Protein AF-A0A2N9ND79-F1 (afdb_monomer)

pLDDT: mean 80.21, std 15.8, range [36.12, 92.75]

Foldseek 3Di:
DPQWDADPVVLWIAGVNHTQDDDQLLSQLVVVQVVVAPDFDFPQNSCCRRVVDGDDPPDCVSVVSLVVNCVSSVPDPPHDPQWDADPPGHIHGHDPDDPDDDDDD

Sequence (105 aa):
MGDIELDPATRTVLRDGTPVDLTSVEFNLLYALLRDAGRVVTREHLVDTVLSRKFSPFDRSIDMHVSKVRKKLGDSESGPDHIKTVRGVGYIFAHPREHARSEDQ

Solvent-accessible surface area (backbone atoms only — not comparable to full-atom values): 6420 Å² total; per-residue (Å²): 137,69,64,68,46,75,40,83,90,79,70,45,35,28,42,74,87,40,77,44,94,61,53,76,53,42,44,42,45,51,48,57,33,58,77,41,52,75,38,79,45,38,53,53,58,48,32,36,74,43,66,72,40,85,64,52,101,84,65,54,63,63,61,54,42,51,53,52,44,36,54,67,71,65,40,45,103,87,47,84,50,43,68,39,78,43,85,99,54,27,37,26,22,43,73,91,76,77,93,75,81,88,79,89,132

Nearest PDB structures (foldseek):
  4nhj-assembly1_B  TM=9.355E-01  e=4.295E-10  Klebsiella pneumoniae
  4uht-assembly2_B  TM=9.275E-01  e=8.716E-10  Escherichia coli K-12
  2d1v-assembly1_A  TM=8.858E-01  e=1.072E-08  Bacillus subtilis
  6lxn-assembly1_A  TM=8.398E-01  e=1.479E-08  Escherichia coli
  2mlk-assembly1_A  TM=7.961E-01  e=1.143E-08  Klebsiella pneumoniae

Radius of gyration: 14.11 Å; Cα contacts (8 Å, |Δi|>4): 138; chains: 1; bounding box: 32×44×30 Å

Secondary structure (DSSP, 8-state):
--SEEEETTTTEEEETTEE----HHHHHHHHHHHHTTTSEEEHHHHHHHHH-S---TT--HHHHHHHHHHHHTT--TTS--SEEEETTTEEEE--S---------

Structure (mmCIF, N/CA/C/O backbone):
data_AF-A0A2N9ND79-F1
#
_entry.id   AF-A0A2N9ND79-F1
#
loop_
_atom_site.group_PDB
_atom_site.id
_atom_site.type_symbol
_atom_site.label_atom_id
_atom_site.label_alt_id
_atom_site.label_comp_id
_atom_site.label_asym_id
_atom_site.label_entity_id
_atom_site.label_seq_id
_atom_site.pdbx_PDB_ins_code
_atom_site.Cartn_x
_atom_site.Cartn_y
_atom_site.Cartn_z
_atom_site.occupancy
_atom_site.B_iso_or_equiv
_atom_site.auth_seq_id
_atom_site.auth_comp_id
_atom_site.auth_asym_id
_atom_site.auth_atom_id
_atom_site.pdbx_PDB_model_num
ATOM 1 N N . MET A 1 1 ? -12.139 -13.298 11.344 1.00 36.12 1 MET A N 1
ATOM 2 C CA . MET A 1 1 ? -12.054 -11.858 11.650 1.00 36.12 1 MET A CA 1
ATOM 3 C C . MET A 1 1 ? -10.573 -11.563 11.592 1.00 36.12 1 MET A C 1
ATOM 5 O O . MET A 1 1 ? -9.872 -12.076 12.439 1.00 36.12 1 MET A O 1
ATOM 9 N N . GLY A 1 2 ? -10.015 -11.090 10.487 1.00 52.91 2 GLY A N 1
ATOM 10 C CA . GLY A 1 2 ? -10.449 -9.926 9.713 1.00 52.91 2 GLY A CA 1
ATOM 11 C C . GLY A 1 2 ? -9.522 -8.769 10.081 1.00 52.91 2 GLY A C 1
ATOM 12 O O . GLY A 1 2 ? -9.994 -7.708 10.449 1.00 52.91 2 GLY A O 1
ATOM 13 N N . ASP A 1 3 ? -8.213 -9.035 10.123 1.00 73.38 3 ASP A N 1
ATOM 14 C CA . ASP A 1 3 ? -7.228 -8.187 10.794 1.00 73.38 3 ASP A CA 1
ATOM 15 C C . ASP A 1 3 ? -7.099 -6.793 10.164 1.00 73.38 3 ASP A C 1
ATOM 17 O O . ASP A 1 3 ? -6.646 -5.868 10.833 1.00 73.38 3 ASP A O 1
ATOM 21 N N . ILE A 1 4 ? -7.497 -6.626 8.896 1.00 81.81 4 ILE A N 1
ATOM 22 C CA . ILE A 1 4 ? -7.415 -5.368 8.146 1.00 81.81 4 ILE A CA 1
ATOM 23 C C . ILE A 1 4 ? -8.692 -5.173 7.322 1.00 81.81 4 ILE A C 1
ATOM 25 O O . ILE A 1 4 ? -9.050 -6.025 6.509 1.00 81.81 4 ILE A O 1
ATOM 29 N N . GLU A 1 5 ? -9.326 -4.016 7.482 1.00 85.19 5 GLU A N 1
ATOM 30 C CA . GLU A 1 5 ? -10.465 -3.549 6.696 1.00 85.19 5 GLU A CA 1
ATOM 31 C C . GLU A 1 5 ? -10.082 -2.248 5.984 1.00 85.19 5 GLU A C 1
ATOM 33 O O . GLU A 1 5 ? -9.485 -1.347 6.574 1.00 85.19 5 GLU A O 1
ATOM 38 N N . LEU A 1 6 ? -10.410 -2.139 4.699 1.00 88.50 6 LEU A N 1
ATOM 39 C CA . LEU A 1 6 ? -10.130 -0.952 3.897 1.00 88.50 6 LEU A CA 1
ATOM 40 C C . LEU A 1 6 ? -11.401 -0.517 3.179 1.00 88.50 6 LEU A C 1
ATOM 42 O O . LEU A 1 6 ? -12.010 -1.300 2.452 1.00 88.50 6 LEU A O 1
ATOM 46 N N . ASP A 1 7 ? -11.749 0.756 3.338 1.00 89.31 7 ASP A N 1
ATOM 47 C CA . ASP A 1 7 ? -12.877 1.384 2.667 1.00 89.31 7 ASP A CA 1
ATOM 48 C C . ASP A 1 7 ? -12.371 2.355 1.576 1.00 89.31 7 ASP A C 1
ATOM 50 O O . ASP A 1 7 ? -11.800 3.408 1.886 1.00 89.31 7 ASP A O 1
ATOM 54 N N . PRO A 1 8 ? -12.537 2.021 0.281 1.00 87.31 8 PRO A N 1
ATOM 55 C CA . PRO A 1 8 ? -12.056 2.856 -0.817 1.00 87.31 8 PRO A CA 1
ATOM 56 C C . PRO A 1 8 ? -12.875 4.130 -1.027 1.00 87.31 8 PRO A C 1
ATOM 58 O O . PRO A 1 8 ? -12.354 5.080 -1.613 1.00 87.31 8 PRO A O 1
ATOM 61 N N . ALA A 1 9 ? -14.123 4.179 -0.554 1.00 88.69 9 ALA A N 1
ATOM 62 C CA . ALA A 1 9 ? -14.992 5.342 -0.714 1.00 88.69 9 ALA A CA 1
ATOM 63 C C . ALA A 1 9 ? -14.593 6.475 0.242 1.00 88.69 9 ALA A C 1
ATOM 65 O O . ALA A 1 9 ? -14.544 7.640 -0.145 1.00 88.69 9 ALA A O 1
ATOM 66 N N . THR A 1 10 ? -14.262 6.120 1.480 1.00 89.06 10 THR A N 1
ATOM 67 C CA . THR A 1 10 ? -13.852 7.045 2.545 1.00 89.06 10 THR A CA 1
ATOM 68 C C . THR A 1 10 ? -12.335 7.157 2.686 1.00 89.06 10 THR A C 1
ATOM 70 O O . THR A 1 10 ? -11.853 8.041 3.388 1.00 89.06 10 THR A O 1
ATOM 73 N N . ARG A 1 11 ? -11.577 6.295 1.994 1.00 89.06 11 ARG A N 1
ATOM 74 C CA . ARG A 1 11 ? -10.115 6.154 2.110 1.00 89.06 11 ARG A CA 1
ATOM 75 C C . ARG A 1 11 ? -9.667 5.849 3.541 1.00 89.06 11 ARG A C 1
ATOM 77 O O . ARG A 1 11 ? -8.607 6.296 3.977 1.00 89.06 11 ARG A O 1
ATOM 84 N N . THR A 1 12 ? -10.474 5.069 4.254 1.00 88.56 12 THR A N 1
ATOM 85 C CA . THR A 1 12 ? -10.223 4.688 5.646 1.00 88.56 12 THR A CA 1
ATOM 86 C C . THR A 1 12 ? -9.648 3.282 5.701 1.00 88.56 12 THR A C 1
ATOM 88 O O . THR A 1 12 ? -10.060 2.405 4.942 1.00 88.56 12 THR A O 1
ATOM 91 N N . VAL A 1 13 ? -8.700 3.058 6.607 1.00 90.12 13 VAL A N 1
ATOM 92 C CA . VAL A 1 13 ? -8.185 1.725 6.928 1.00 90.12 13 VAL A CA 1
ATOM 93 C C . VAL A 1 13 ? -8.388 1.486 8.410 1.00 90.12 13 VAL A C 1
ATOM 95 O O . VAL A 1 13 ? -8.026 2.329 9.228 1.00 90.12 13 VAL A O 1
ATOM 98 N N . LEU A 1 14 ? -8.970 0.345 8.748 1.00 88.38 14 LEU A N 1
ATOM 99 C CA . LEU A 1 14 ? -9.155 -0.126 10.109 1.00 88.38 14 LEU A CA 1
ATOM 100 C C . LEU A 1 14 ? -8.331 -1.401 10.276 1.00 88.38 14 LEU A C 1
ATOM 102 O O . LEU A 1 14 ? -8.300 -2.259 9.397 1.00 88.38 14 LEU A O 1
ATOM 106 N N . ARG A 1 15 ? -7.654 -1.532 11.408 1.00 84.31 15 ARG A N 1
ATOM 107 C CA . ARG A 1 15 ? -7.007 -2.766 11.838 1.00 84.31 15 ARG A CA 1
ATOM 108 C C . ARG A 1 15 ? -7.633 -3.175 13.155 1.00 84.31 15 ARG A C 1
ATOM 110 O O . ARG A 1 15 ? -7.543 -2.408 14.110 1.00 84.31 15 ARG A O 1
ATOM 117 N N . ASP A 1 16 ? -8.256 -4.347 13.201 1.00 81.62 16 ASP A N 1
ATOM 118 C CA . ASP A 1 16 ? -8.961 -4.828 14.399 1.00 81.62 16 ASP A CA 1
ATOM 119 C C . ASP A 1 16 ? -9.937 -3.761 14.959 1.00 81.62 16 ASP A C 1
ATOM 121 O O . ASP A 1 16 ? -9.940 -3.423 16.140 1.00 81.62 16 ASP A O 1
ATOM 125 N N . GLY A 1 17 ? -10.686 -3.103 14.064 1.00 84.06 17 GLY A N 1
ATOM 126 C CA . GLY A 1 17 ? -11.592 -1.997 14.405 1.00 84.06 17 GLY A CA 1
ATOM 127 C C . GLY A 1 17 ? -10.921 -0.663 14.781 1.00 84.06 17 GLY A C 1
ATOM 128 O O . GLY A 1 17 ? -11.620 0.317 15.033 1.00 84.06 17 GLY A O 1
ATOM 129 N N . THR A 1 18 ? -9.588 -0.580 14.794 1.00 85.81 18 THR A N 1
ATOM 130 C CA . THR A 1 18 ? -8.837 0.649 15.104 1.00 85.81 18 THR A CA 1
ATOM 131 C C . THR A 1 18 ? -8.407 1.375 13.825 1.00 85.81 18 THR A C 1
ATOM 133 O O . THR A 1 18 ? -7.750 0.762 12.983 1.00 85.81 18 THR A O 1
ATOM 136 N N . PRO A 1 19 ? -8.701 2.678 13.653 1.00 88.69 19 PRO A N 1
ATOM 137 C CA . PRO A 1 19 ? -8.278 3.425 12.472 1.00 88.69 19 PRO A CA 1
ATOM 138 C C . PRO A 1 19 ? -6.757 3.549 12.379 1.00 88.69 19 PRO A C 1
ATOM 140 O O . PRO A 1 19 ? -6.080 3.959 13.322 1.00 88.69 19 PRO A O 1
ATOM 143 N N . VAL A 1 20 ? -6.232 3.218 11.202 1.00 89.44 20 VAL A N 1
ATOM 144 C CA . VAL A 1 20 ? -4.823 3.341 10.842 1.00 89.44 20 VAL A CA 1
ATOM 145 C C . VAL A 1 20 ? -4.664 4.542 9.922 1.00 89.44 20 VAL A C 1
ATOM 147 O O . VAL A 1 20 ? -5.143 4.550 8.789 1.00 89.44 20 VAL A O 1
ATOM 150 N N . ASP A 1 21 ? -3.948 5.555 10.402 1.00 88.81 21 ASP A N 1
ATOM 151 C CA . ASP A 1 21 ? -3.683 6.761 9.625 1.00 88.81 21 ASP A CA 1
ATOM 152 C C . ASP A 1 21 ? -2.640 6.479 8.533 1.00 88.81 21 ASP A C 1
ATOM 154 O O . ASP A 1 21 ? -1.443 6.335 8.805 1.00 88.81 21 ASP A O 1
ATOM 158 N N . LEU A 1 22 ? -3.087 6.357 7.284 1.00 89.44 22 LEU A N 1
ATOM 159 C CA . LEU A 1 22 ? -2.238 6.175 6.108 1.00 89.44 22 LEU A CA 1
ATOM 160 C C . LEU A 1 22 ? -2.257 7.437 5.244 1.00 89.44 22 LEU A C 1
ATOM 162 O O . LEU A 1 22 ? -3.297 8.034 4.9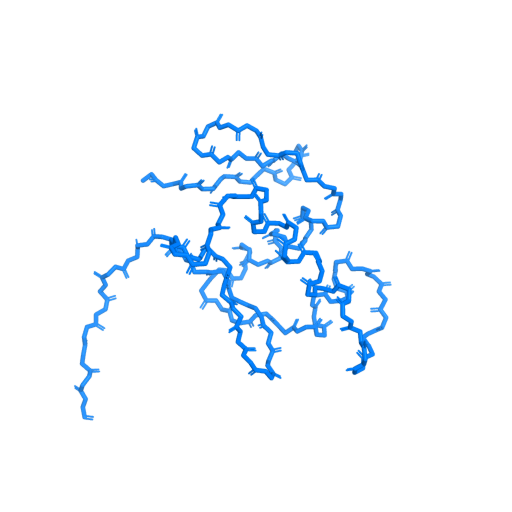85 1.00 89.44 22 LEU A O 1
ATOM 166 N N . THR A 1 23 ? -1.096 7.808 4.715 1.00 91.00 23 THR A N 1
ATOM 167 C CA . THR A 1 23 ? -1.008 8.819 3.657 1.00 91.00 23 THR A CA 1
ATOM 168 C C . THR A 1 23 ? -1.644 8.300 2.368 1.00 91.00 23 THR A C 1
ATOM 170 O O . THR A 1 23 ? -1.780 7.094 2.169 1.00 91.00 23 THR A O 1
ATOM 173 N N . SER A 1 24 ? -1.963 9.192 1.427 1.00 89.81 24 SER A N 1
ATOM 174 C CA . SER A 1 24 ? -2.575 8.795 0.151 1.00 89.81 24 SER A CA 1
ATOM 175 C C . SER A 1 24 ? -1.791 7.725 -0.611 1.00 89.81 24 SER A C 1
ATOM 177 O O . SER A 1 24 ? -2.395 6.839 -1.209 1.00 89.81 24 SER A O 1
ATOM 179 N N . VAL A 1 25 ? -0.458 7.788 -0.559 1.00 91.19 25 VAL A N 1
ATOM 180 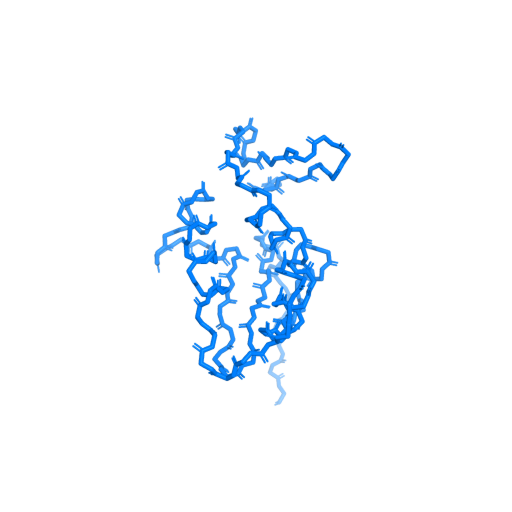C CA . VAL A 1 25 ? 0.441 6.816 -1.196 1.00 91.19 25 VAL A CA 1
ATOM 181 C C . VAL A 1 25 ? 0.392 5.470 -0.476 1.00 91.19 25 VAL A C 1
ATOM 183 O O . VAL A 1 25 ? 0.268 4.430 -1.111 1.00 91.19 25 VAL A O 1
ATOM 186 N N . GLU A 1 26 ? 0.456 5.481 0.853 1.00 91.19 26 GLU A N 1
ATOM 187 C CA . GLU A 1 26 ? 0.382 4.270 1.677 1.00 91.19 26 GLU A CA 1
ATOM 188 C C . GLU A 1 26 ? -0.976 3.569 1.532 1.00 91.19 26 GLU A C 1
ATOM 190 O O . GLU A 1 26 ? -1.026 2.348 1.402 1.00 91.19 26 GLU A O 1
ATOM 195 N N . PHE A 1 27 ? -2.061 4.345 1.478 1.00 92.00 27 PHE A N 1
ATOM 196 C CA . PHE A 1 27 ? -3.405 3.847 1.205 1.00 92.00 27 PHE A CA 1
ATOM 197 C C . PHE A 1 27 ? -3.483 3.186 -0.171 1.00 92.00 27 PHE A C 1
ATOM 199 O O . PHE A 1 27 ? -3.918 2.045 -0.284 1.00 92.00 27 PHE A O 1
ATOM 206 N N . ASN A 1 28 ? -3.033 3.883 -1.218 1.00 91.88 28 ASN A N 1
ATOM 207 C CA . ASN A 1 28 ? -3.076 3.362 -2.583 1.00 91.88 28 ASN A CA 1
ATOM 208 C C . ASN A 1 28 ? -2.218 2.089 -2.723 1.00 91.88 28 ASN A C 1
ATOM 210 O O . ASN A 1 28 ? -2.620 1.160 -3.418 1.00 91.88 28 ASN A O 1
ATOM 214 N N . LEU A 1 29 ? -1.072 2.023 -2.035 1.00 91.81 29 LEU A N 1
ATOM 215 C CA . LEU A 1 29 ? -0.217 0.836 -1.976 1.00 91.81 29 LEU A CA 1
ATOM 216 C C . LEU A 1 29 ? -0.955 -0.345 -1.340 1.00 91.81 29 LEU A C 1
ATOM 218 O O . LEU A 1 29 ? -1.010 -1.423 -1.930 1.00 91.81 29 LEU A O 1
ATOM 222 N N . LEU A 1 30 ? -1.523 -0.145 -0.150 1.00 90.12 30 LEU A N 1
ATOM 223 C CA . LEU A 1 30 ? -2.258 -1.192 0.554 1.00 90.12 30 LEU A CA 1
ATOM 224 C C . LEU A 1 30 ? -3.481 -1.642 -0.253 1.00 90.12 30 LEU A C 1
ATOM 226 O O . LEU A 1 30 ? -3.717 -2.837 -0.385 1.00 90.12 30 LEU A O 1
ATOM 230 N N . TYR A 1 31 ? -4.208 -0.700 -0.852 1.00 90.75 31 TYR A N 1
ATOM 231 C CA . TYR A 1 31 ? -5.351 -0.978 -1.715 1.00 90.75 31 TYR A CA 1
ATOM 232 C C . TYR A 1 31 ? -4.968 -1.806 -2.945 1.00 90.75 31 TYR A C 1
ATOM 234 O O . TYR A 1 31 ? -5.640 -2.788 -3.245 1.00 90.75 31 TYR A O 1
ATOM 242 N N . ALA A 1 32 ? -3.873 -1.463 -3.631 1.00 91.06 32 ALA A N 1
ATOM 243 C CA . ALA A 1 32 ? -3.387 -2.233 -4.775 1.00 91.06 32 ALA A CA 1
ATOM 244 C C . ALA A 1 32 ? -3.020 -3.674 -4.380 1.00 91.06 32 ALA A C 1
ATOM 246 O O . ALA A 1 32 ? -3.345 -4.615 -5.098 1.00 91.06 32 ALA A O 1
ATOM 247 N N . LEU A 1 33 ? -2.387 -3.849 -3.217 1.00 89.44 33 LEU A N 1
ATOM 248 C CA . LEU A 1 33 ? -2.021 -5.161 -2.687 1.00 89.44 33 LEU A CA 1
ATOM 249 C C . LEU A 1 33 ? -3.241 -5.979 -2.232 1.00 89.44 33 LEU A C 1
ATOM 251 O O . LEU A 1 33 ? -3.274 -7.184 -2.458 1.00 89.44 33 LEU A O 1
ATOM 255 N N . LEU A 1 34 ? -4.239 -5.338 -1.616 1.00 87.25 34 LEU A N 1
ATOM 256 C CA . LEU A 1 34 ? -5.488 -5.974 -1.182 1.00 87.25 34 LEU A CA 1
ATOM 257 C C . LEU A 1 34 ? -6.383 -6.364 -2.361 1.00 87.25 34 LEU A C 1
ATOM 259 O O . LEU A 1 34 ? -6.999 -7.427 -2.337 1.00 87.25 34 LEU A O 1
ATOM 263 N N . ARG A 1 35 ? -6.441 -5.532 -3.406 1.00 87.88 35 ARG A N 1
ATOM 264 C CA . ARG A 1 35 ? -7.206 -5.824 -4.627 1.00 87.88 35 ARG A CA 1
ATOM 265 C C . ARG A 1 35 ? -6.711 -7.098 -5.312 1.00 87.88 35 ARG A C 1
ATOM 267 O O . ARG A 1 35 ? -7.511 -7.860 -5.842 1.00 87.88 35 ARG A O 1
ATOM 274 N N . ASP A 1 36 ? -5.403 -7.320 -5.264 1.00 87.44 36 ASP A N 1
ATOM 275 C CA . ASP A 1 36 ? -4.721 -8.491 -5.805 1.00 87.44 36 ASP A CA 1
ATOM 276 C C . ASP A 1 36 ? -4.210 -9.410 -4.671 1.00 87.44 36 ASP A C 1
ATOM 278 O O . ASP A 1 36 ? -3.147 -10.027 -4.778 1.00 87.44 36 ASP A O 1
ATOM 282 N N . ALA A 1 37 ? -4.961 -9.512 -3.565 1.00 86.00 37 ALA A N 1
ATOM 283 C CA . ALA A 1 37 ? -4.573 -10.324 -2.412 1.00 86.00 37 ALA A CA 1
ATOM 284 C C . ALA A 1 37 ? -4.311 -11.789 -2.803 1.00 86.00 37 ALA A C 1
ATOM 286 O O . ALA A 1 37 ? -5.035 -12.394 -3.593 1.00 86.00 37 ALA A O 1
ATOM 287 N N . GLY A 1 38 ? -3.236 -12.365 -2.260 1.00 85.00 38 GLY A N 1
ATOM 288 C CA . GLY A 1 38 ? -2.753 -13.695 -2.641 1.00 85.00 38 GLY A CA 1
ATOM 289 C C . GLY A 1 38 ? -1.995 -13.748 -3.974 1.00 85.00 38 GLY A C 1
ATOM 290 O O . GLY A 1 38 ? -1.478 -14.807 -4.329 1.00 85.00 38 GLY A O 1
ATOM 291 N N . ARG A 1 39 ? -1.863 -12.631 -4.702 1.00 88.62 39 ARG A N 1
ATOM 292 C CA . ARG A 1 39 ? -1.056 -12.532 -5.925 1.00 88.62 39 ARG A CA 1
ATOM 293 C C . ARG A 1 39 ? 0.129 -11.596 -5.734 1.00 88.62 39 ARG A C 1
ATOM 295 O O . ARG A 1 39 ? 0.116 -10.669 -4.927 1.00 88.62 39 ARG A O 1
ATOM 302 N N . VAL A 1 40 ? 1.188 -11.862 -6.491 1.00 90.69 40 VAL A N 1
ATOM 303 C CA . VAL A 1 40 ? 2.381 -11.017 -6.483 1.00 90.69 40 VAL A CA 1
ATOM 304 C C . VAL A 1 40 ? 2.130 -9.793 -7.355 1.00 90.69 40 VAL A C 1
ATOM 306 O O . VAL A 1 40 ? 1.921 -9.916 -8.559 1.00 90.69 40 VAL A O 1
ATOM 309 N N . VAL A 1 41 ? 2.213 -8.613 -6.750 1.00 92.56 41 VAL A N 1
ATOM 310 C CA . VAL A 1 41 ? 2.185 -7.323 -7.437 1.00 92.56 41 VAL A CA 1
ATOM 311 C C . VAL A 1 41 ? 3.622 -6.836 -7.610 1.00 92.56 41 VAL A C 1
ATOM 313 O O . VAL A 1 41 ? 4.389 -6.749 -6.645 1.00 92.56 41 VAL A O 1
ATOM 316 N N . THR A 1 42 ? 4.026 -6.553 -8.849 1.00 92.75 42 THR A N 1
ATOM 317 C CA . THR A 1 42 ? 5.409 -6.163 -9.159 1.00 92.75 42 THR A CA 1
ATOM 318 C C . THR A 1 42 ? 5.725 -4.756 -8.658 1.00 92.75 42 THR A C 1
ATOM 320 O O . THR A 1 42 ? 4.846 -3.898 -8.555 1.00 92.75 42 THR A O 1
ATOM 323 N N . ARG A 1 43 ? 7.008 -4.486 -8.370 1.00 90.75 43 ARG A N 1
ATOM 324 C CA . ARG A 1 43 ? 7.447 -3.126 -7.988 1.00 90.75 43 ARG A CA 1
ATOM 325 C C . ARG A 1 43 ? 7.115 -2.107 -9.071 1.00 90.75 43 ARG A C 1
ATOM 327 O O . A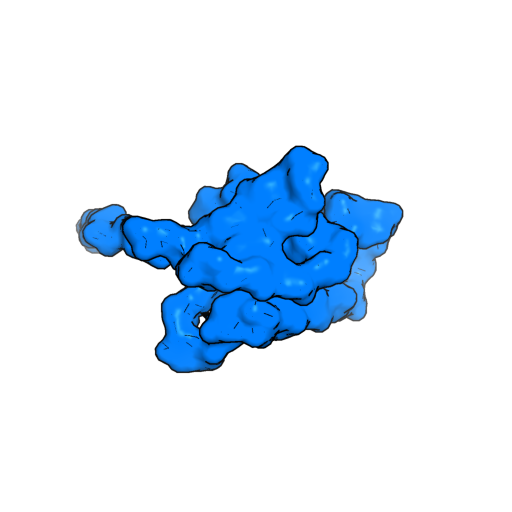RG A 1 43 ? 6.681 -1.009 -8.750 1.00 90.75 43 ARG A O 1
ATOM 334 N N . GLU A 1 44 ? 7.286 -2.498 -10.330 1.00 90.62 44 GLU A N 1
ATOM 335 C CA . GLU A 1 44 ? 6.931 -1.694 -11.497 1.00 90.62 44 GLU A CA 1
ATOM 336 C C . GLU A 1 44 ? 5.465 -1.279 -11.472 1.00 90.62 44 GLU A C 1
ATOM 338 O O . GLU A 1 44 ? 5.161 -0.090 -11.549 1.00 90.62 44 GLU A O 1
ATOM 343 N N . HIS A 1 45 ? 4.567 -2.249 -11.281 1.00 90.75 45 HIS A N 1
ATOM 344 C CA . HIS A 1 45 ? 3.136 -1.986 -11.235 1.00 90.75 45 HIS A CA 1
ATOM 345 C C . HIS A 1 45 ? 2.759 -1.096 -10.049 1.00 90.75 45 HIS A C 1
ATOM 347 O O . HIS A 1 45 ? 1.936 -0.197 -10.197 1.00 90.75 45 HIS A O 1
ATOM 353 N N . LEU A 1 46 ? 3.381 -1.299 -8.884 1.00 90.88 46 LEU A N 1
ATOM 354 C CA . LEU A 1 46 ? 3.142 -0.455 -7.712 1.00 90.88 46 LEU A CA 1
ATOM 355 C C . LEU A 1 46 ? 3.650 0.974 -7.929 1.00 90.88 46 LEU A C 1
ATOM 357 O O . LEU A 1 46 ? 2.952 1.914 -7.575 1.00 90.88 46 LEU A O 1
ATOM 361 N N . VAL A 1 47 ? 4.828 1.177 -8.525 1.00 91.44 47 VAL A N 1
ATOM 362 C CA . VAL A 1 47 ? 5.316 2.537 -8.819 1.00 91.44 47 VAL A CA 1
ATOM 363 C C . VAL A 1 47 ? 4.389 3.250 -9.803 1.00 91.44 47 VAL A C 1
ATOM 365 O O . VAL A 1 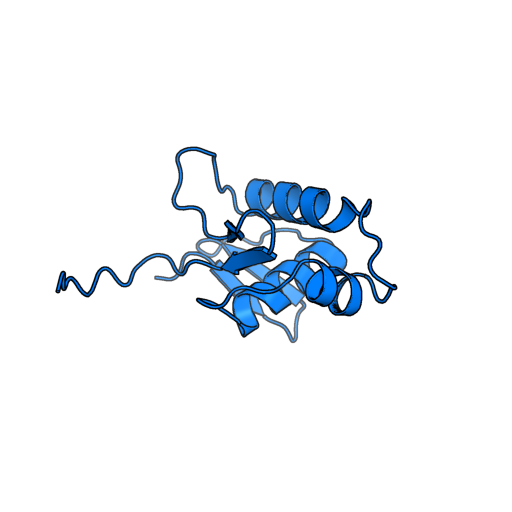47 ? 4.027 4.401 -9.566 1.00 91.44 47 VAL A O 1
ATOM 368 N N . ASP A 1 48 ? 3.958 2.565 -10.857 1.00 90.44 48 ASP A N 1
ATOM 369 C CA . ASP A 1 48 ? 3.064 3.144 -11.859 1.00 90.44 48 ASP A CA 1
ATOM 370 C C . ASP A 1 48 ? 1.687 3.492 -11.267 1.00 90.44 48 ASP A C 1
ATOM 372 O O . ASP A 1 48 ? 1.234 4.632 -11.359 1.00 90.44 48 ASP A O 1
ATOM 376 N N . THR A 1 49 ? 1.059 2.554 -10.554 1.00 88.31 49 THR A N 1
ATOM 377 C CA . THR A 1 49 ? -0.307 2.737 -10.040 1.00 88.31 49 THR A CA 1
ATOM 378 C C . THR A 1 49 ? -0.392 3.588 -8.774 1.00 88.31 49 THR A C 1
ATOM 380 O O . THR A 1 49 ? -1.367 4.317 -8.596 1.00 88.31 49 THR A O 1
ATOM 383 N N . VAL A 1 50 ? 0.609 3.530 -7.890 1.00 89.88 50 VAL A N 1
ATOM 384 C CA . VAL A 1 50 ? 0.592 4.228 -6.591 1.00 89.88 50 VAL A CA 1
ATOM 385 C C . VAL A 1 50 ? 1.242 5.608 -6.685 1.00 89.88 50 VAL A C 1
ATOM 387 O O . VAL A 1 50 ? 0.732 6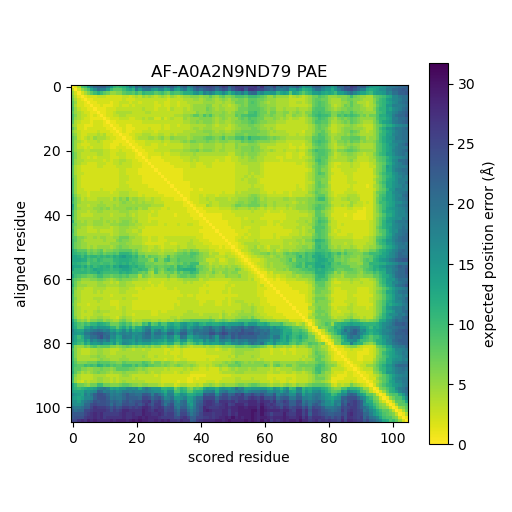.562 -6.097 1.00 89.88 50 VAL A O 1
ATOM 390 N N . LEU A 1 51 ? 2.374 5.714 -7.391 1.00 87.44 51 LEU A N 1
ATOM 391 C CA . LEU A 1 51 ? 3.159 6.951 -7.493 1.00 87.44 51 LEU A CA 1
ATOM 392 C C . LEU A 1 51 ? 2.924 7.700 -8.814 1.00 87.44 51 LEU A C 1
ATOM 394 O O . LEU A 1 51 ? 3.454 8.800 -8.964 1.00 87.44 51 LEU A O 1
ATOM 398 N N . SER A 1 52 ? 2.165 7.126 -9.758 1.00 86.88 52 SER A N 1
ATOM 399 C CA . SER A 1 52 ? 1.866 7.719 -11.073 1.00 86.88 52 SER A CA 1
ATOM 400 C C . SER A 1 52 ? 3.119 8.192 -11.813 1.00 86.88 52 SER A C 1
ATOM 402 O O . SER A 1 52 ? 3.140 9.254 -12.438 1.00 86.88 52 SER A O 1
ATOM 404 N N . ARG A 1 53 ? 4.195 7.405 -11.718 1.00 86.38 53 ARG A N 1
ATOM 405 C CA . ARG A 1 53 ? 5.484 7.697 -12.348 1.00 86.38 53 ARG A CA 1
ATOM 406 C C . ARG A 1 53 ? 6.076 6.446 -12.979 1.00 86.38 53 ARG A C 1
ATOM 408 O O . ARG A 1 53 ? 5.723 5.330 -12.619 1.00 86.38 53 ARG A O 1
ATOM 415 N N . LYS A 1 54 ? 7.046 6.636 -13.875 1.00 84.75 54 LYS A N 1
ATOM 416 C CA . LYS A 1 54 ? 7.791 5.514 -14.453 1.00 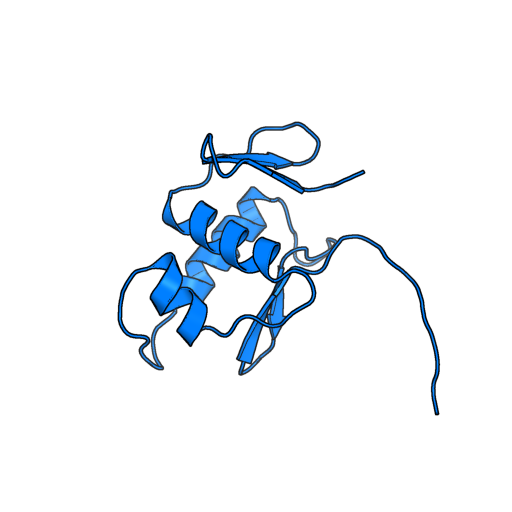84.75 54 LYS A CA 1
ATOM 417 C C . LYS A 1 54 ? 8.693 4.861 -13.409 1.00 84.75 54 LYS A C 1
ATOM 419 O O . LYS A 1 54 ? 9.444 5.550 -12.718 1.00 84.75 54 LYS A O 1
ATOM 424 N N . PHE A 1 55 ? 8.644 3.533 -13.349 1.00 86.06 55 PHE A N 1
ATOM 425 C CA . PHE A 1 55 ? 9.564 2.736 -12.549 1.00 86.06 55 PHE A CA 1
ATOM 426 C C . PHE A 1 55 ? 11.014 2.938 -13.000 1.00 86.06 55 PHE A C 1
ATOM 428 O O . PHE A 1 55 ? 11.312 2.991 -14.194 1.0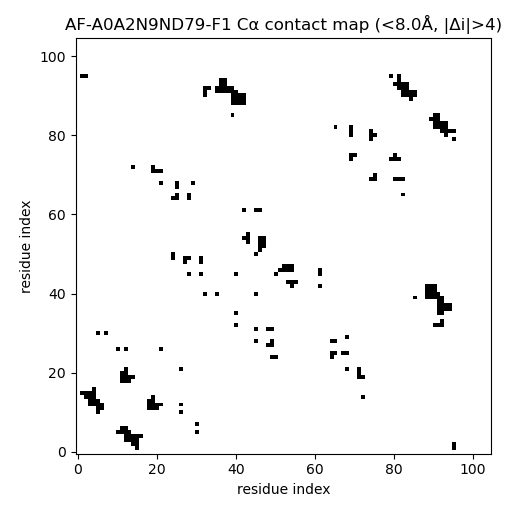0 86.06 55 PHE A O 1
ATOM 435 N N . SER A 1 56 ? 11.916 3.019 -12.026 1.00 86.06 56 SER A N 1
ATOM 436 C CA . SER A 1 56 ? 13.361 2.990 -12.235 1.00 86.06 56 SER A CA 1
ATOM 437 C C . SER A 1 56 ? 13.947 1.792 -11.482 1.00 86.06 56 SER A C 1
ATOM 439 O O . SER A 1 56 ? 13.527 1.529 -10.358 1.00 86.06 56 SER A O 1
ATOM 441 N N . PRO A 1 57 ? 14.949 1.079 -12.026 1.00 79.06 57 PRO A N 1
ATOM 442 C CA . PRO A 1 57 ? 15.575 -0.060 -11.345 1.00 79.06 57 PRO A CA 1
ATOM 443 C C . PRO A 1 57 ? 16.257 0.310 -10.014 1.00 79.06 57 PRO A C 1
ATOM 445 O O . PRO A 1 57 ? 16.538 -0.568 -9.201 1.00 79.06 57 PRO A O 1
ATOM 448 N N . PHE A 1 58 ? 16.501 1.601 -9.768 1.00 80.44 58 PHE A N 1
ATOM 449 C CA . PHE A 1 58 ? 17.038 2.120 -8.504 1.00 80.44 58 PHE A CA 1
ATOM 450 C C . PHE A 1 58 ? 15.957 2.697 -7.574 1.00 80.44 58 PHE A C 1
ATOM 452 O O . PHE A 1 58 ? 16.274 3.259 -6.522 1.00 80.44 58 PHE A O 1
ATOM 459 N N . ASP A 1 59 ? 14.685 2.593 -7.959 1.00 80.94 59 ASP A N 1
ATOM 460 C CA . ASP A 1 59 ? 13.552 3.120 -7.211 1.00 80.94 59 ASP A CA 1
ATOM 461 C C . ASP A 1 59 ? 13.283 2.268 -5.965 1.00 80.94 59 ASP A C 1
ATOM 463 O O . ASP A 1 59 ? 12.808 1.137 -6.050 1.00 80.94 59 ASP A O 1
ATOM 467 N N . ARG A 1 60 ? 13.604 2.831 -4.796 1.00 83.81 60 ARG A N 1
ATOM 468 C CA . ARG A 1 60 ? 13.331 2.233 -3.478 1.00 83.81 60 ARG A CA 1
ATOM 469 C C . ARG A 1 60 ? 12.170 2.905 -2.749 1.00 83.81 60 ARG A C 1
ATOM 471 O O . ARG A 1 60 ? 11.976 2.685 -1.552 1.00 83.81 60 ARG A O 1
ATOM 478 N N . SER A 1 61 ? 11.407 3.762 -3.434 1.00 87.12 61 SER A N 1
ATOM 479 C CA . SER A 1 61 ? 10.299 4.478 -2.800 1.00 87.12 61 SER A CA 1
ATOM 480 C C . SER A 1 61 ? 9.206 3.508 -2.355 1.00 87.12 61 SER A C 1
ATOM 482 O O . SER A 1 61 ? 8.716 3.639 -1.237 1.00 87.12 61 SER A O 1
ATOM 484 N N . ILE A 1 62 ? 8.883 2.488 -3.161 1.00 89.75 62 ILE A N 1
ATOM 485 C CA . ILE A 1 62 ? 7.904 1.461 -2.769 1.00 89.75 62 ILE A CA 1
ATOM 486 C C . ILE A 1 62 ? 8.367 0.696 -1.533 1.00 89.75 62 ILE A C 1
ATOM 488 O O . ILE A 1 62 ? 7.572 0.535 -0.615 1.00 89.75 62 ILE A O 1
ATOM 492 N N . ASP A 1 63 ? 9.636 0.292 -1.452 1.00 87.44 63 ASP A N 1
ATOM 493 C CA . ASP A 1 63 ? 10.162 -0.415 -0.278 1.00 87.44 63 ASP A CA 1
ATOM 494 C C . ASP A 1 63 ? 10.026 0.436 1.001 1.00 87.44 63 ASP A C 1
ATOM 496 O O . ASP A 1 63 ? 9.622 -0.070 2.051 1.00 87.44 63 ASP A O 1
ATOM 500 N N . MET A 1 64 ? 10.269 1.752 0.906 1.00 89.12 64 MET A N 1
ATOM 501 C CA . MET A 1 64 ? 10.050 2.689 2.015 1.00 89.12 64 MET A CA 1
ATOM 502 C C . MET A 1 64 ? 8.570 2.765 2.419 1.00 89.12 64 MET A C 1
ATOM 504 O O . MET A 1 64 ? 8.257 2.735 3.611 1.00 89.12 64 MET A O 1
ATOM 508 N N . HIS A 1 65 ? 7.655 2.868 1.451 1.00 90.94 65 HIS A N 1
ATOM 509 C CA . HIS A 1 65 ? 6.217 2.924 1.723 1.00 90.94 65 HIS A CA 1
ATOM 510 C C . HIS A 1 65 ? 5.697 1.609 2.306 1.00 90.94 65 HIS A C 1
ATOM 512 O O . HIS A 1 65 ? 4.959 1.648 3.285 1.00 90.94 65 HIS A O 1
ATOM 518 N N . VAL A 1 66 ? 6.141 0.458 1.795 1.00 89.50 66 VAL A N 1
ATOM 519 C CA . VAL A 1 66 ? 5.813 -0.862 2.356 1.00 89.50 66 VAL A CA 1
ATOM 520 C C . VAL A 1 66 ? 6.279 -0.958 3.805 1.00 89.50 66 VAL A C 1
ATOM 522 O O . VAL A 1 66 ? 5.511 -1.383 4.663 1.00 89.50 66 VAL A O 1
ATOM 525 N N . SER A 1 67 ? 7.506 -0.525 4.107 1.00 87.94 67 SER A N 1
ATOM 526 C CA . SER A 1 67 ? 8.031 -0.543 5.477 1.00 87.94 67 SER A CA 1
ATOM 527 C C . SER A 1 67 ? 7.198 0.327 6.428 1.00 87.94 67 SER A C 1
ATOM 529 O O . SER A 1 67 ? 6.878 -0.103 7.538 1.00 87.94 67 SER A O 1
ATOM 531 N N . LYS A 1 68 ? 6.776 1.520 5.986 1.00 89.00 68 LYS A N 1
ATOM 532 C CA . LYS A 1 68 ? 5.887 2.386 6.775 1.00 89.00 68 LYS A CA 1
ATOM 533 C C . LYS A 1 68 ? 4.505 1.772 6.966 1.00 89.00 68 LYS A C 1
ATOM 535 O O . LYS A 1 68 ? 4.013 1.775 8.090 1.00 89.00 68 LYS A O 1
ATOM 540 N N . VAL A 1 69 ? 3.907 1.226 5.905 1.00 88.94 69 VAL A N 1
ATOM 541 C CA . VAL A 1 69 ? 2.601 0.557 5.971 1.00 88.94 69 VAL A CA 1
ATOM 542 C C . VAL A 1 69 ? 2.659 -0.613 6.941 1.00 88.94 69 VAL A C 1
ATOM 544 O O . VAL A 1 69 ? 1.860 -0.630 7.865 1.00 88.94 69 VAL A O 1
ATOM 547 N N . ARG A 1 70 ? 3.649 -1.507 6.833 1.00 85.81 70 ARG A N 1
ATOM 548 C CA . ARG A 1 70 ? 3.859 -2.607 7.792 1.00 85.81 70 ARG A CA 1
ATOM 549 C C . ARG A 1 70 ? 3.929 -2.108 9.232 1.00 85.81 70 ARG A C 1
ATOM 551 O O . ARG A 1 70 ? 3.207 -2.598 10.090 1.00 85.81 70 ARG A O 1
ATOM 558 N N . LYS A 1 71 ? 4.736 -1.075 9.492 1.00 84.81 71 LYS A N 1
ATOM 559 C CA . LYS A 1 71 ? 4.867 -0.496 10.836 1.00 84.81 71 LYS A CA 1
ATOM 560 C C . LYS A 1 71 ? 3.541 0.068 11.360 1.00 84.81 71 LYS A C 1
ATOM 562 O O . LYS A 1 71 ? 3.238 -0.097 12.537 1.00 84.81 71 LYS A O 1
ATOM 567 N N . LYS A 1 72 ? 2.757 0.727 10.504 1.00 85.75 72 LYS A N 1
ATOM 568 C CA . LYS A 1 72 ? 1.445 1.297 10.854 1.00 85.75 72 LYS A CA 1
ATOM 569 C C . LYS A 1 72 ? 0.370 0.227 11.042 1.00 85.75 72 LYS A C 1
ATOM 571 O O . LYS A 1 72 ? -0.430 0.321 11.964 1.00 85.75 72 LYS A O 1
ATOM 576 N N . LEU A 1 73 ? 0.416 -0.819 10.225 1.00 82.25 73 LEU A N 1
ATOM 577 C CA . LEU A 1 73 ? -0.360 -2.042 10.383 1.00 82.25 73 LEU A CA 1
ATOM 578 C C . LEU A 1 73 ? 0.174 -2.921 11.515 1.00 82.25 73 LEU A C 1
ATOM 580 O O . LEU A 1 73 ? -0.343 -4.009 11.692 1.00 82.25 73 LEU A O 1
ATOM 584 N N . GLY A 1 74 ? 1.202 -2.491 12.257 1.00 75.44 74 GLY A N 1
ATOM 585 C CA . GLY A 1 74 ? 1.857 -3.242 13.327 1.00 75.44 74 GLY A CA 1
ATOM 586 C C . GLY A 1 74 ? 2.242 -4.675 12.953 1.00 75.44 74 GLY A C 1
ATOM 587 O O . GLY A 1 74 ? 2.193 -5.555 13.815 1.00 75.44 74 GLY A O 1
ATOM 588 N N . ASP A 1 75 ? 2.612 -4.896 11.691 1.00 70.50 75 ASP A N 1
ATOM 589 C CA . ASP A 1 75 ? 3.405 -6.045 11.272 1.00 70.50 75 ASP A CA 1
ATOM 590 C C . ASP A 1 75 ? 4.808 -5.878 11.869 1.00 70.50 75 ASP A C 1
ATOM 592 O O . ASP A 1 75 ? 5.473 -4.854 11.685 1.00 70.50 75 ASP A O 1
ATOM 596 N N . SER A 1 76 ? 5.247 -6.876 12.629 1.00 56.03 76 SER A N 1
ATOM 597 C CA . SER A 1 76 ? 6.615 -6.971 13.150 1.00 56.03 76 SER A CA 1
ATOM 598 C C . SER A 1 76 ? 7.351 -8.083 12.410 1.00 56.03 76 SER A C 1
ATOM 600 O O . SER A 1 76 ? 6.701 -8.992 11.906 1.00 56.03 76 SER A O 1
ATOM 602 N N . GLU A 1 77 ? 8.689 -8.084 12.421 1.00 50.69 77 GLU A N 1
ATOM 603 C CA . GLU A 1 77 ? 9.510 -9.165 11.829 1.00 50.69 77 GLU A CA 1
ATOM 604 C C . GLU A 1 77 ? 9.199 -10.569 12.398 1.00 50.69 77 GLU A C 1
ATOM 606 O O . GLU A 1 77 ? 9.602 -11.576 11.823 1.00 50.69 77 GLU A O 1
ATOM 611 N N . SER A 1 78 ? 8.461 -10.635 13.513 1.00 44.50 78 SER A N 1
ATOM 612 C CA . SER A 1 78 ? 8.006 -11.862 14.180 1.00 44.50 78 SER A CA 1
ATOM 613 C C . SER A 1 78 ? 6.479 -12.073 14.147 1.00 44.50 78 SER A C 1
ATOM 615 O O . SER A 1 78 ? 5.983 -12.990 14.799 1.00 44.50 78 SER A O 1
ATOM 617 N N . GLY A 1 79 ? 5.718 -11.204 13.471 1.00 49.34 79 GLY A N 1
ATOM 618 C CA . GLY A 1 79 ? 4.252 -11.270 13.370 1.00 49.34 79 GLY A CA 1
ATOM 619 C C . GLY A 1 79 ? 3.772 -11.914 12.062 1.00 49.34 79 GLY A C 1
ATOM 620 O O . GLY A 1 79 ? 4.585 -12.195 11.183 1.00 49.34 79 GLY A O 1
ATOM 621 N N . PRO A 1 80 ? 2.460 -12.171 11.897 1.00 55.28 80 PRO A N 1
ATOM 622 C CA . PRO A 1 80 ? 1.927 -12.637 10.623 1.00 55.28 80 PRO A CA 1
ATOM 623 C C . PRO A 1 80 ? 2.066 -11.519 9.583 1.00 55.28 80 PRO A C 1
ATOM 625 O O . PRO A 1 80 ? 1.221 -10.638 9.536 1.00 55.28 80 PRO A O 1
ATOM 628 N N . ASP A 1 81 ? 3.130 -11.550 8.773 1.00 66.00 81 ASP A N 1
ATOM 629 C CA . ASP A 1 81 ? 3.359 -10.572 7.702 1.00 66.00 81 ASP A CA 1
ATOM 630 C C . ASP A 1 81 ? 2.161 -10.536 6.741 1.00 66.00 81 ASP A C 1
ATOM 632 O O . ASP A 1 81 ? 2.051 -11.384 5.843 1.00 66.00 81 ASP A O 1
ATOM 636 N N . HIS A 1 82 ? 1.296 -9.530 6.895 1.00 79.81 82 HIS A N 1
ATOM 637 C CA . HIS A 1 82 ? 0.212 -9.261 5.949 1.00 79.81 82 HIS A CA 1
ATOM 638 C C . HIS A 1 82 ? 0.772 -8.908 4.580 1.00 79.81 82 HIS A C 1
ATOM 640 O O . HIS A 1 82 ? 0.240 -9.318 3.559 1.00 79.81 82 HIS A O 1
ATOM 646 N N . ILE A 1 83 ? 1.880 -8.171 4.533 1.00 86.25 83 ILE A N 1
ATOM 647 C CA . ILE A 1 83 ? 2.586 -7.866 3.290 1.00 86.25 83 ILE A CA 1
ATOM 648 C C . ILE A 1 83 ? 3.876 -8.669 3.291 1.00 86.25 83 ILE A C 1
ATOM 650 O O . ILE A 1 83 ? 4.754 -8.395 4.101 1.00 86.25 83 ILE A O 1
ATOM 654 N N . LYS A 1 84 ? 4.060 -9.595 2.349 1.00 85.62 84 LYS A N 1
ATOM 655 C CA . LYS A 1 84 ? 5.316 -10.339 2.165 1.00 85.62 84 LYS A CA 1
ATOM 656 C C . LYS A 1 84 ? 6.102 -9.799 0.978 1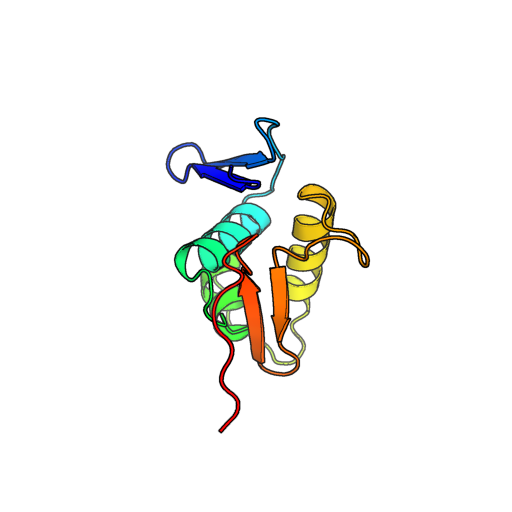.00 85.62 84 LYS A C 1
ATOM 658 O O . LYS A 1 84 ? 5.547 -9.400 -0.044 1.00 85.62 84 LYS A O 1
ATOM 663 N N . THR A 1 85 ? 7.424 -9.801 1.116 1.00 87.50 85 THR A N 1
ATOM 664 C CA . THR A 1 85 ? 8.335 -9.385 0.045 1.00 87.50 85 THR A CA 1
ATOM 665 C C . THR A 1 85 ? 8.731 -10.593 -0.795 1.00 87.50 85 THR A C 1
ATOM 667 O O . THR A 1 85 ? 9.344 -11.530 -0.288 1.00 87.50 85 THR A O 1
ATOM 670 N N . VAL A 1 86 ? 8.463 -10.536 -2.098 1.00 88.31 86 VAL A N 1
ATOM 671 C CA . VAL A 1 86 ? 8.963 -11.502 -3.080 1.00 88.31 86 VAL A CA 1
ATOM 672 C C . VAL A 1 86 ? 10.240 -10.932 -3.694 1.00 88.31 86 VAL A C 1
ATOM 674 O O . VAL A 1 86 ? 10.220 -9.976 -4.483 1.00 88.31 86 VAL A O 1
ATOM 677 N N . ARG A 1 87 ? 11.390 -11.478 -3.280 1.00 82.62 87 ARG A N 1
ATOM 678 C CA . ARG A 1 87 ? 12.716 -11.018 -3.729 1.00 82.62 87 ARG A CA 1
ATOM 679 C C . ARG A 1 87 ? 12.795 -11.037 -5.256 1.00 82.62 87 ARG A C 1
ATOM 681 O O . ARG A 1 87 ? 12.372 -11.994 -5.888 1.00 82.62 87 ARG A O 1
ATOM 688 N N . GLY A 1 88 ? 13.292 -9.950 -5.844 1.00 82.94 88 GLY A N 1
ATOM 689 C CA . GLY A 1 88 ? 13.420 -9.810 -7.300 1.00 82.94 88 GLY A CA 1
ATOM 690 C C . GLY A 1 88 ? 12.122 -9.505 -8.057 1.00 82.94 88 GLY A C 1
ATOM 691 O O . GLY A 1 88 ? 12.204 -8.979 -9.154 1.00 82.94 88 GLY A O 1
ATOM 692 N N . VAL A 1 89 ? 10.938 -9.703 -7.460 1.00 88.81 89 VAL A N 1
ATOM 693 C CA . VAL A 1 89 ? 9.652 -9.553 -8.177 1.00 88.81 89 VAL A CA 1
ATOM 694 C C . VAL A 1 89 ? 8.816 -8.389 -7.642 1.00 88.81 89 VAL A C 1
ATOM 696 O O . VAL A 1 89 ? 8.506 -7.446 -8.369 1.00 88.81 89 VAL A O 1
ATOM 699 N N . GLY A 1 90 ? 8.492 -8.397 -6.349 1.00 90.31 90 GLY A N 1
ATOM 700 C CA . GLY A 1 90 ? 7.570 -7.415 -5.786 1.00 90.31 90 GLY A CA 1
ATOM 701 C C . GLY A 1 90 ? 7.036 -7.799 -4.418 1.00 90.31 90 GLY A C 1
ATOM 702 O O . GLY A 1 90 ? 7.798 -8.231 -3.551 1.00 90.31 90 GLY A O 1
ATOM 703 N N . TYR A 1 91 ? 5.737 -7.609 -4.229 1.00 91.50 91 TYR A N 1
ATOM 704 C CA . TYR A 1 91 ? 5.060 -7.712 -2.943 1.00 91.50 91 TYR A CA 1
ATOM 705 C C . TYR A 1 91 ? 3.756 -8.490 -3.083 1.00 91.50 91 TYR A C 1
ATOM 707 O O . TYR A 1 91 ? 3.102 -8.425 -4.117 1.00 91.50 91 TYR A O 1
ATOM 715 N N . ILE A 1 92 ? 3.385 -9.231 -2.047 1.00 89.25 92 ILE A N 1
ATOM 716 C CA . ILE A 1 92 ? 2.135 -9.994 -1.991 1.00 89.25 92 ILE A CA 1
ATOM 717 C C . ILE A 1 92 ? 1.437 -9.698 -0.674 1.00 89.25 92 ILE A C 1
ATOM 719 O O . ILE A 1 92 ? 2.081 -9.704 0.377 1.00 89.25 92 ILE A O 1
ATOM 723 N N . PHE A 1 93 ? 0.130 -9.454 -0.726 1.00 88.75 93 PHE A N 1
ATOM 724 C CA . PHE A 1 93 ? -0.683 -9.429 0.481 1.00 88.75 93 PHE A CA 1
ATOM 725 C C . PHE A 1 93 ? -1.060 -10.866 0.856 1.00 88.75 93 PHE A C 1
ATOM 727 O O . PHE A 1 93 ? -1.810 -11.526 0.135 1.00 88.75 93 PHE A O 1
ATOM 734 N N . ALA A 1 94 ? -0.491 -11.376 1.943 1.00 79.62 94 ALA A N 1
ATOM 735 C CA . ALA A 1 94 ? -0.827 -12.664 2.519 1.00 79.62 94 ALA A CA 1
ATOM 736 C C . ALA A 1 94 ? -2.025 -12.487 3.454 1.00 79.62 94 ALA A C 1
ATOM 738 O O . ALA A 1 94 ? -1.930 -11.839 4.494 1.00 79.62 94 ALA A O 1
ATOM 739 N N . HIS A 1 95 ? -3.158 -13.075 3.084 1.00 68.69 95 HIS A N 1
ATOM 740 C CA . HIS A 1 95 ? -4.325 -13.091 3.953 1.00 68.69 95 HIS A CA 1
ATOM 741 C C . HIS A 1 95 ? -3.982 -13.854 5.246 1.00 68.69 95 HIS A C 1
ATOM 743 O O . HIS A 1 95 ? -3.445 -14.969 5.161 1.00 68.69 95 HIS A O 1
ATOM 749 N N . PRO A 1 96 ? -4.278 -13.319 6.444 1.00 53.44 96 PRO A N 1
ATOM 750 C CA . PRO A 1 96 ? -4.204 -14.110 7.656 1.00 53.44 96 PRO A CA 1
ATOM 751 C C . PRO A 1 96 ? -5.274 -15.207 7.555 1.00 53.44 96 PRO A C 1
ATOM 753 O O . PRO A 1 96 ? -6.469 -14.966 7.689 1.00 53.44 96 PRO A O 1
ATOM 756 N N . ARG A 1 97 ? -4.785 -16.424 7.290 1.00 43.75 97 ARG A N 1
ATOM 757 C CA . ARG A 1 97 ? -5.459 -17.732 7.351 1.00 43.75 97 ARG A CA 1
ATOM 758 C C . ARG A 1 97 ? -6.466 -18.060 6.240 1.00 43.75 97 ARG A C 1
ATOM 760 O O . ARG A 1 97 ? -7.665 -17.902 6.409 1.00 43.75 97 ARG A O 1
ATOM 767 N N . GLU A 1 98 ? -5.968 -18.789 5.245 1.00 41.69 98 GLU A N 1
ATOM 768 C CA . GLU A 1 98 ? -6.394 -20.183 5.073 1.00 41.69 98 GLU A CA 1
ATOM 769 C C . GLU A 1 98 ? -5.156 -21.088 5.175 1.00 41.69 98 GLU A C 1
ATOM 771 O O . GLU A 1 98 ? -4.319 -21.159 4.280 1.00 41.69 98 GLU A O 1
ATOM 776 N N . HIS A 1 99 ? -5.009 -21.762 6.316 1.00 43.91 99 HIS A N 1
ATOM 777 C CA . HIS A 1 99 ? -4.231 -22.995 6.390 1.00 43.91 99 HIS A CA 1
ATOM 778 C C . HIS A 1 99 ? -5.076 -24.105 5.734 1.00 43.91 99 HIS A C 1
ATOM 780 O O . HIS A 1 99 ? -5.878 -24.735 6.414 1.00 43.91 99 HIS A O 1
ATOM 786 N N . ALA A 1 100 ? -4.926 -24.305 4.423 1.00 43.19 100 ALA A N 1
ATOM 787 C CA . ALA A 1 100 ? -5.209 -25.537 3.666 1.00 43.19 100 ALA A CA 1
ATOM 788 C C . ALA A 1 100 ? -4.707 -25.290 2.225 1.00 43.19 100 ALA A C 1
ATOM 790 O O . ALA A 1 100 ? -5.074 -24.293 1.624 1.00 43.19 100 ALA A O 1
ATOM 791 N N . ARG A 1 101 ? -3.839 -26.094 1.608 1.00 37.66 101 ARG A N 1
ATOM 792 C CA . ARG A 1 101 ? -3.760 -27.553 1.632 1.00 37.66 101 ARG A CA 1
ATOM 793 C C . ARG A 1 101 ? -2.312 -28.012 1.365 1.00 37.66 101 ARG A C 1
ATOM 795 O O . ARG A 1 101 ? -1.598 -27.387 0.587 1.00 37.66 101 ARG A O 1
ATOM 802 N N . SER A 1 102 ? -1.919 -29.095 2.032 1.00 49.44 102 SER A N 1
ATOM 803 C CA . SER A 1 102 ? -0.792 -29.963 1.673 1.00 49.44 102 SER A CA 1
ATOM 804 C C . SER A 1 102 ? -0.928 -30.561 0.264 1.00 49.44 102 SER A C 1
ATOM 806 O O . SER A 1 102 ? -1.998 -30.456 -0.332 1.00 49.44 102 SER A O 1
ATOM 808 N N . GLU A 1 103 ? 0.146 -31.258 -0.135 1.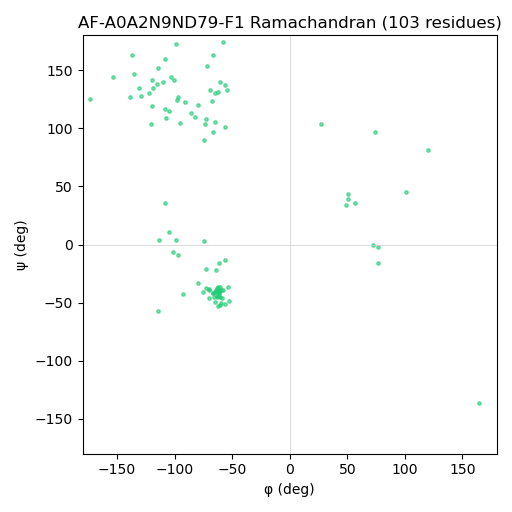00 47.69 103 GLU A N 1
ATOM 809 C CA . GLU A 1 103 ? 0.408 -32.154 -1.286 1.00 47.69 103 GLU A CA 1
ATOM 810 C C . GLU A 1 103 ? 1.566 -31.541 -2.096 1.00 47.69 103 GLU A C 1
ATOM 812 O O . GLU A 1 103 ? 1.370 -30.661 -2.925 1.00 47.69 103 GLU A O 1
ATOM 817 N N . ASP A 1 104 ? 2.833 -31.738 -1.708 1.00 43.00 104 ASP A N 1
ATOM 818 C CA . ASP A 1 104 ? 3.596 -32.996 -1.842 1.00 43.00 104 ASP A CA 1
ATOM 819 C C . ASP A 1 104 ? 3.103 -33.850 -3.016 1.00 43.00 104 ASP A C 1
ATOM 821 O O . ASP A 1 104 ? 2.041 -34.471 -2.948 1.00 43.00 104 ASP A O 1
ATOM 825 N N . GLN A 1 105 ? 3.878 -33.831 -4.097 1.00 38.25 105 GLN A N 1
ATOM 826 C CA . GLN A 1 105 ? 3.882 -34.855 -5.129 1.00 38.25 105 GLN A CA 1
ATOM 827 C C . GLN A 1 105 ? 5.320 -35.088 -5.581 1.00 38.25 105 GLN A C 1
ATOM 829 O O . GLN A 1 105 ? 6.051 -34.081 -5.737 1.00 38.25 105 GLN A O 1
#

Mean predicted aligned error: 7.6 Å